Protein AF-A0A2J9IQR5-F1 (afdb_monomer_lite)

pLDDT: mean 90.31, std 11.42, range [42.44, 98.5]

Structure (mmCIF, N/CA/C/O backbone):
data_AF-A0A2J9IQR5-F1
#
_entry.id   AF-A0A2J9IQR5-F1
#
loop_
_atom_site.group_PDB
_atom_site.id
_atom_site.type_symbol
_atom_site.label_atom_id
_atom_site.label_alt_id
_atom_site.label_comp_id
_atom_site.label_asym_id
_atom_site.label_entity_id
_atom_site.label_seq_id
_atom_site.pdbx_PDB_ins_code
_atom_site.Cartn_x
_atom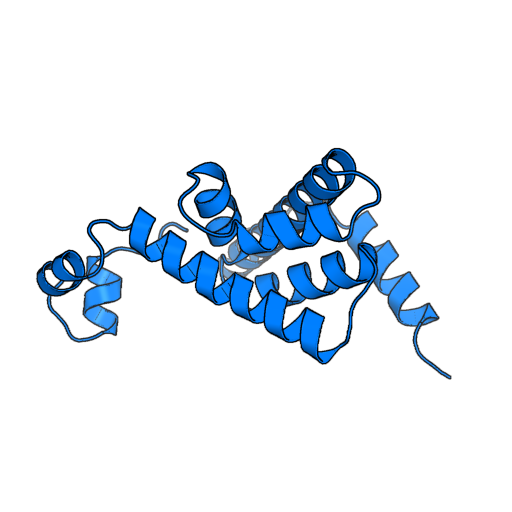_site.Cartn_y
_atom_site.Cartn_z
_atom_site.occupancy
_atom_site.B_iso_or_equiv
_atom_site.auth_seq_id
_atom_site.auth_comp_id
_atom_site.auth_asym_id
_atom_site.auth_atom_id
_atom_site.pdbx_PDB_model_num
ATOM 1 N N . MET A 1 1 ? -8.282 9.179 6.177 1.00 54.44 1 MET A N 1
ATOM 2 C CA . MET A 1 1 ? -7.584 8.787 7.434 1.00 54.44 1 MET A CA 1
ATOM 3 C C . MET A 1 1 ? -8.118 9.329 8.785 1.00 54.44 1 MET A C 1
ATOM 5 O O . MET A 1 1 ? -7.605 8.913 9.826 1.00 54.44 1 MET A O 1
ATOM 9 N N . GLY A 1 2 ? -9.115 10.228 8.847 1.00 59.41 2 GLY A N 1
ATOM 10 C CA . GLY A 1 2 ? -9.560 10.845 10.121 1.00 59.41 2 GLY A CA 1
ATOM 11 C C . GLY A 1 2 ? -10.416 9.966 11.049 1.00 59.41 2 GLY A C 1
ATOM 12 O O . GLY A 1 2 ? -10.575 10.283 12.221 1.00 59.41 2 GLY A O 1
ATOM 13 N N . ASP A 1 3 ? -10.942 8.847 10.551 1.00 67.62 3 ASP A N 1
ATOM 14 C CA . ASP A 1 3 ? -12.030 8.111 11.215 1.00 67.62 3 ASP A CA 1
ATOM 15 C C . ASP A 1 3 ? -11.551 6.871 12.018 1.00 67.62 3 ASP A C 1
ATOM 17 O O . ASP A 1 3 ? -12.338 6.147 12.630 1.00 67.62 3 ASP A O 1
ATOM 21 N N . LEU A 1 4 ? -10.240 6.594 12.039 1.00 72.38 4 LEU A N 1
ATOM 22 C CA . LEU A 1 4 ? -9.670 5.421 12.716 1.00 72.38 4 LEU A CA 1
ATOM 23 C C . LEU A 1 4 ? -9.004 5.827 14.038 1.00 72.38 4 LEU A C 1
ATOM 25 O O . LEU A 1 4 ? -7.999 6.539 14.052 1.00 72.38 4 LEU A O 1
ATOM 29 N N . SER A 1 5 ? -9.554 5.375 15.165 1.00 85.25 5 SER A N 1
ATOM 30 C CA . SER A 1 5 ? -9.011 5.598 16.513 1.00 85.25 5 SER A CA 1
ATOM 31 C C . SER A 1 5 ? -8.876 4.275 17.265 1.00 85.25 5 SER A C 1
ATOM 33 O O . SER A 1 5 ? -9.632 3.340 17.007 1.00 85.25 5 SER A O 1
ATOM 35 N N . MET A 1 6 ? -7.958 4.199 18.235 1.00 89.62 6 MET A N 1
ATOM 36 C CA . MET A 1 6 ? -7.784 2.996 19.068 1.00 89.62 6 MET A CA 1
ATOM 37 C C . MET A 1 6 ? -9.087 2.593 19.772 1.00 89.62 6 MET A C 1
ATOM 39 O O . MET A 1 6 ? -9.403 1.413 19.865 1.00 89.62 6 MET A O 1
ATOM 43 N N . ARG A 1 7 ? -9.896 3.573 20.201 1.00 86.69 7 ARG A N 1
ATOM 44 C CA . ARG A 1 7 ? -11.217 3.325 20.800 1.00 86.69 7 ARG A CA 1
ATOM 45 C C . ARG A 1 7 ? -12.193 2.699 19.809 1.00 86.69 7 ARG A C 1
ATOM 47 O O . ARG A 1 7 ? -12.908 1.775 20.178 1.00 86.69 7 ARG A O 1
ATOM 54 N N . ARG A 1 8 ? -12.219 3.178 18.562 1.00 85.06 8 ARG A N 1
ATOM 55 C CA . ARG A 1 8 ? -13.099 2.623 17.527 1.00 85.06 8 ARG A CA 1
ATOM 56 C C . ARG A 1 8 ? -12.690 1.205 17.144 1.00 85.06 8 ARG A C 1
ATOM 58 O O . ARG A 1 8 ? -13.553 0.344 17.041 1.00 85.06 8 ARG A O 1
ATOM 65 N N . VAL A 1 9 ? -11.388 0.959 16.995 1.00 84.00 9 VAL A N 1
ATOM 66 C CA . VAL A 1 9 ? -10.841 -0.385 16.747 1.00 84.00 9 VAL A CA 1
ATOM 67 C C . VAL A 1 9 ? -11.245 -1.338 17.872 1.00 84.00 9 VAL A C 1
ATOM 69 O O . VAL A 1 9 ? -11.761 -2.417 17.602 1.00 84.00 9 VAL A O 1
ATOM 72 N N . ALA A 1 10 ? -11.089 -0.918 19.129 1.00 85.50 10 ALA A N 1
ATOM 73 C CA . ALA A 1 10 ? -11.489 -1.714 20.285 1.00 85.50 10 ALA A CA 1
ATOM 74 C C . ALA A 1 10 ? -12.996 -2.013 20.286 1.00 85.50 10 ALA A C 1
ATOM 76 O O . ALA A 1 10 ? -13.394 -3.153 20.505 1.00 85.50 10 ALA A O 1
ATOM 77 N N . GLY A 1 11 ? -13.816 -1.010 19.952 1.00 86.56 11 GLY A N 1
ATOM 78 C CA . GLY A 1 11 ? -15.264 -1.156 19.819 1.00 86.56 11 GLY A CA 1
ATOM 79 C C . GLY A 1 11 ? -15.675 -2.181 18.758 1.00 86.56 11 GLY A C 1
ATOM 80 O O . GLY A 1 11 ? -16.520 -3.022 19.038 1.00 86.56 11 GLY A O 1
ATOM 81 N N . VAL A 1 12 ? -15.043 -2.169 17.577 1.00 85.56 12 VAL A N 1
ATOM 82 C CA . VAL A 1 12 ? -15.291 -3.172 16.518 1.00 85.56 12 VAL A CA 1
ATOM 83 C C . VAL A 1 12 ? -14.879 -4.577 16.965 1.00 85.56 12 VAL A C 1
ATOM 85 O O . VAL A 1 12 ? -15.543 -5.550 16.623 1.00 85.56 12 VAL A O 1
ATOM 88 N N . LEU A 1 13 ? -13.806 -4.686 17.748 1.00 85.25 13 LEU A N 1
ATOM 89 C CA . LEU A 1 13 ? -13.304 -5.958 18.269 1.00 85.25 13 LEU A CA 1
ATOM 90 C C . LEU A 1 13 ? -14.029 -6.432 19.542 1.00 85.25 13 LEU A C 1
ATOM 92 O O . LEU A 1 13 ? -13.705 -7.501 20.052 1.00 85.25 13 LEU A O 1
ATOM 96 N N . GLY A 1 14 ? -14.982 -5.658 20.075 1.00 83.25 14 GLY A N 1
ATOM 97 C CA . GLY A 1 14 ? -15.710 -5.995 21.302 1.00 83.25 14 GLY A CA 1
ATOM 98 C C . GLY A 1 14 ? -14.844 -6.012 22.569 1.00 83.25 14 GLY A C 1
ATOM 99 O O . GLY A 1 14 ? -15.223 -6.630 23.561 1.00 83.25 14 GLY A O 1
ATOM 100 N N . VAL A 1 15 ? -13.683 -5.349 22.555 1.00 90.31 15 VAL A N 1
ATOM 101 C CA . VAL A 1 15 ? -12.738 -5.302 23.684 1.00 90.31 15 VAL A CA 1
ATOM 102 C C . VAL A 1 15 ? -12.585 -3.885 24.231 1.00 90.31 15 VAL A C 1
ATOM 104 O O . VAL A 1 15 ? -12.920 -2.893 23.584 1.00 90.31 15 VAL A O 1
ATOM 107 N N . GLN A 1 16 ? -12.035 -3.766 25.440 1.00 87.06 16 GLN A N 1
ATOM 108 C CA . GLN A 1 16 ? -11.639 -2.468 25.988 1.00 87.06 16 GLN A CA 1
ATOM 109 C C . GLN A 1 16 ? -10.404 -1.929 25.257 1.00 87.06 16 GLN A C 1
ATOM 111 O O . GLN A 1 16 ? -9.498 -2.684 24.910 1.00 87.06 16 GLN A O 1
ATOM 116 N N . ALA A 1 17 ? -10.315 -0.608 25.071 1.00 84.88 17 ALA A N 1
ATOM 117 C CA . ALA A 1 17 ? -9.166 0.007 24.398 1.00 84.88 17 ALA A CA 1
ATOM 118 C C . ALA A 1 17 ? -7.833 -0.276 25.115 1.00 84.88 17 ALA A C 1
ATOM 120 O O . ALA A 1 17 ? -6.813 -0.442 24.453 1.00 84.88 17 ALA A O 1
ATOM 121 N N . SER A 1 18 ? -7.851 -0.403 26.447 1.00 87.50 18 SER A N 1
ATOM 122 C CA . SER A 1 18 ? -6.692 -0.812 27.252 1.00 87.50 18 SER A CA 1
ATOM 123 C C . SER A 1 18 ? -6.147 -2.192 26.865 1.00 87.50 18 SER A C 1
ATOM 125 O O . SER A 1 18 ? -4.938 -2.394 26.918 1.00 87.50 18 SER A O 1
ATOM 127 N N . ALA A 1 19 ? -7.002 -3.118 26.415 1.00 88.00 19 ALA A N 1
ATOM 128 C CA . ALA A 1 19 ? -6.583 -4.447 25.974 1.00 88.00 19 ALA A CA 1
ATOM 129 C C . ALA A 1 19 ? -5.726 -4.389 24.699 1.00 88.00 19 ALA A C 1
ATOM 131 O O . ALA A 1 19 ? -4.782 -5.161 24.555 1.00 88.00 19 ALA A O 1
ATOM 132 N N . LEU A 1 20 ? -5.997 -3.440 23.793 1.00 86.81 20 LEU A N 1
ATOM 133 C CA . LEU A 1 20 ? -5.210 -3.286 22.565 1.00 86.81 20 LEU A CA 1
ATOM 134 C C . LEU A 1 20 ? -3.768 -2.867 22.845 1.00 86.81 20 LEU A C 1
ATOM 136 O O . LEU A 1 20 ? -2.864 -3.321 22.146 1.00 86.81 20 LEU A O 1
ATOM 140 N N . TYR A 1 21 ? -3.543 -2.051 23.876 1.00 88.50 21 TYR A N 1
ATOM 141 C CA . TYR A 1 21 ? -2.208 -1.559 24.220 1.00 88.50 21 TYR A CA 1
ATOM 142 C C . TYR A 1 21 ? -1.244 -2.666 24.664 1.00 88.50 21 TYR A C 1
ATOM 144 O O . TYR A 1 21 ? -0.037 -2.501 24.509 1.00 88.50 21 TYR A O 1
ATOM 152 N N . TRP A 1 22 ? -1.755 -3.819 25.117 1.00 89.25 22 TRP A N 1
ATOM 153 C CA . TRP A 1 22 ? -0.931 -5.005 25.378 1.00 89.25 22 TRP A CA 1
ATOM 154 C C . TRP A 1 22 ? -0.330 -5.615 24.106 1.00 89.25 22 TRP A C 1
ATOM 156 O O . TRP A 1 22 ? 0.726 -6.238 24.162 1.00 89.25 22 TRP A O 1
ATOM 166 N N . HIS A 1 23 ? -0.981 -5.438 22.954 1.00 87.06 23 HIS A N 1
ATOM 167 C CA . HIS A 1 23 ? -0.559 -6.035 21.685 1.00 87.06 23 HIS A CA 1
ATOM 168 C C . HIS A 1 23 ? 0.077 -5.029 20.720 1.00 87.06 23 HIS A C 1
ATOM 170 O O . HIS A 1 23 ? 0.942 -5.404 19.918 1.00 87.06 23 HIS A O 1
ATOM 176 N N . VAL A 1 24 ? -0.380 -3.776 20.763 1.00 89.19 24 VAL A N 1
ATOM 177 C CA . VAL A 1 24 ? 0.060 -2.671 19.907 1.00 89.19 24 VAL A CA 1
ATOM 178 C C . VAL A 1 24 ? 0.144 -1.381 20.733 1.00 89.19 24 VAL A C 1
ATOM 180 O O . VAL A 1 24 ? -0.881 -0.845 21.149 1.00 89.19 24 VAL A O 1
ATOM 183 N N . PRO A 1 25 ? 1.351 -0.840 20.966 1.00 89.31 25 PRO A N 1
ATOM 184 C CA . PRO A 1 25 ? 1.555 0.238 21.935 1.00 89.31 25 PRO A CA 1
ATOM 185 C C . PRO A 1 25 ? 0.944 1.578 21.506 1.00 89.31 25 PRO A C 1
ATOM 187 O O . PRO A 1 25 ? 0.731 2.456 22.338 1.00 89.31 25 PRO A O 1
ATOM 190 N N . ASN A 1 26 ? 0.674 1.776 20.216 1.00 88.75 26 ASN A N 1
ATOM 191 C CA . ASN A 1 26 ? 0.071 2.997 19.697 1.00 88.75 26 ASN A CA 1
ATOM 192 C C . ASN A 1 26 ? -0.626 2.751 18.347 1.00 88.75 26 ASN A C 1
ATOM 194 O O . ASN A 1 26 ? -0.519 1.682 17.738 1.00 88.75 26 ASN A O 1
ATOM 198 N N . LYS A 1 27 ? -1.344 3.776 17.873 1.00 89.81 27 LYS A N 1
ATOM 199 C CA . LYS A 1 27 ? -2.065 3.752 16.594 1.00 89.81 27 LYS A CA 1
ATOM 200 C C . LYS A 1 27 ? -1.117 3.547 15.409 1.00 89.81 27 LYS A C 1
ATOM 202 O O . LYS A 1 27 ? -1.491 2.868 14.461 1.00 89.81 27 LYS A O 1
ATOM 207 N N . GLN A 1 28 ? 0.085 4.118 15.450 1.00 93.12 28 GLN A N 1
ATOM 208 C CA . GLN A 1 28 ? 1.055 4.045 14.358 1.00 93.12 28 GLN A CA 1
ATOM 209 C C . GLN A 1 28 ? 1.549 2.608 14.161 1.00 93.12 28 GLN A C 1
ATOM 211 O O . GLN A 1 28 ? 1.531 2.114 13.041 1.00 93.12 28 GLN A O 1
ATOM 216 N N . THR A 1 29 ? 1.877 1.893 15.238 1.00 93.00 29 THR A N 1
ATOM 217 C CA . THR A 1 29 ? 2.243 0.471 15.183 1.00 93.00 29 THR A CA 1
ATOM 218 C C . THR A 1 29 ? 1.085 -0.396 14.692 1.00 93.00 29 THR A C 1
ATOM 220 O O . THR A 1 29 ? 1.303 -1.340 13.936 1.00 93.00 29 THR A O 1
ATOM 223 N N . LEU A 1 30 ? -0.155 -0.083 15.082 1.00 92.62 30 LEU A N 1
ATOM 224 C CA . LEU A 1 30 ? -1.326 -0.773 14.539 1.00 92.62 30 LEU A CA 1
ATOM 225 C C . LEU A 1 30 ? -1.453 -0.555 13.023 1.00 92.62 30 LEU A C 1
ATOM 227 O O . LEU A 1 30 ? -1.615 -1.522 12.285 1.00 92.62 30 LEU A O 1
ATOM 231 N N . LEU A 1 31 ? -1.361 0.694 12.558 1.00 93.69 31 LEU A N 1
ATOM 232 C CA . LEU A 1 31 ? -1.439 1.028 11.133 1.00 93.69 31 LEU A CA 1
ATOM 233 C C . LEU A 1 31 ? -0.303 0.396 10.328 1.00 93.69 31 LEU A C 1
ATOM 235 O O . LEU A 1 31 ? -0.554 -0.085 9.230 1.00 93.69 31 LEU A O 1
ATOM 239 N N . ALA A 1 32 ? 0.900 0.315 10.892 1.00 95.44 32 ALA A N 1
ATOM 240 C CA . ALA A 1 32 ? 2.023 -0.370 10.268 1.00 95.44 32 ALA A CA 1
ATOM 241 C C . ALA A 1 32 ? 1.743 -1.863 10.046 1.00 95.44 32 ALA A C 1
ATOM 243 O O . ALA A 1 32 ? 1.945 -2.371 8.949 1.00 95.44 32 ALA A O 1
ATOM 244 N N . ARG A 1 33 ? 1.158 -2.554 11.035 1.00 95.56 33 ARG A N 1
ATOM 245 C CA . ARG A 1 33 ? 0.730 -3.955 10.860 1.00 95.56 33 ARG A CA 1
ATOM 246 C C . ARG A 1 33 ? -0.370 -4.108 9.809 1.00 95.56 33 ARG A C 1
ATOM 248 O O . ARG A 1 33 ? -0.410 -5.114 9.104 1.00 95.56 33 ARG A O 1
ATOM 255 N N . VAL A 1 34 ? -1.271 -3.128 9.699 1.00 95.50 34 VAL A N 1
ATOM 256 C CA . VAL A 1 34 ? -2.272 -3.096 8.621 1.00 95.50 34 VAL A CA 1
ATOM 257 C C . VAL A 1 34 ? -1.592 -2.905 7.263 1.00 95.50 34 VAL A C 1
ATOM 259 O O . VAL A 1 34 ? -1.926 -3.624 6.327 1.00 95.50 34 VAL A O 1
ATOM 262 N N . ALA A 1 35 ? -0.613 -2.003 7.160 1.00 97.38 35 ALA A N 1
ATOM 263 C CA . ALA A 1 35 ? 0.175 -1.812 5.945 1.00 97.38 35 ALA A CA 1
ATOM 264 C C . ALA A 1 35 ? 0.881 -3.109 5.530 1.00 97.38 35 ALA A C 1
ATOM 266 O O . ALA A 1 35 ? 0.735 -3.531 4.387 1.00 97.38 35 ALA A O 1
ATOM 267 N N . ASP A 1 36 ? 1.553 -3.793 6.459 1.00 98.25 36 ASP A N 1
ATOM 268 C CA . ASP A 1 36 ? 2.214 -5.075 6.184 1.00 98.25 36 ASP A CA 1
ATOM 269 C C . ASP A 1 36 ? 1.220 -6.142 5.711 1.00 98.25 36 ASP A C 1
ATOM 271 O O . ASP A 1 36 ? 1.514 -6.918 4.804 1.00 98.25 36 ASP A O 1
ATOM 275 N N . ARG A 1 37 ? 0.003 -6.160 6.271 1.00 98.06 37 ARG A N 1
ATOM 276 C CA . ARG A 1 37 ? -1.053 -7.073 5.820 1.00 98.06 37 ARG A CA 1
ATOM 277 C C . ARG A 1 37 ? -1.504 -6.778 4.388 1.00 98.06 37 ARG A C 1
ATOM 279 O O . ARG A 1 37 ? -1.709 -7.722 3.630 1.00 98.06 37 ARG A O 1
ATOM 286 N N . ILE A 1 38 ? -1.660 -5.505 4.025 1.00 98.19 38 ILE A N 1
ATOM 287 C CA . ILE A 1 38 ? -2.006 -5.092 2.656 1.00 98.19 38 ILE A CA 1
ATOM 288 C C . ILE A 1 38 ? -0.872 -5.467 1.694 1.00 98.19 38 ILE A C 1
ATOM 290 O O . ILE A 1 38 ? -1.121 -6.041 0.636 1.00 98.19 38 ILE A O 1
ATOM 294 N N . VAL A 1 39 ? 0.379 -5.209 2.078 1.00 98.44 39 VAL A N 1
ATOM 295 C CA . VAL A 1 39 ? 1.561 -5.559 1.279 1.00 98.44 39 VAL A CA 1
ATOM 296 C C . VAL A 1 39 ? 1.687 -7.073 1.085 1.00 98.44 39 VAL A C 1
ATOM 298 O O . VAL A 1 39 ? 1.984 -7.516 -0.020 1.00 98.44 39 VAL A O 1
ATOM 301 N N . ALA A 1 40 ? 1.340 -7.885 2.085 1.00 98.50 40 ALA A N 1
ATOM 302 C CA . ALA A 1 40 ? 1.300 -9.341 1.938 1.00 98.50 40 ALA A CA 1
ATOM 303 C C . ALA A 1 40 ? 0.272 -9.828 0.893 1.00 98.50 40 ALA A C 1
ATOM 305 O O . ALA A 1 40 ? 0.413 -10.921 0.337 1.00 98.50 40 ALA A O 1
ATOM 306 N N . ASP A 1 41 ? -0.782 -9.052 0.611 1.00 98.31 41 ASP A N 1
ATOM 307 C CA . ASP A 1 41 ? -1.706 -9.345 -0.490 1.00 98.31 41 ASP A CA 1
ATOM 308 C C . ASP A 1 41 ? -1.090 -8.999 -1.858 1.00 98.31 41 ASP A C 1
ATOM 310 O O . ASP A 1 41 ? -1.337 -9.720 -2.830 1.00 98.31 41 ASP A O 1
ATOM 314 N N . VAL A 1 42 ? -0.243 -7.963 -1.931 1.00 98.19 42 VAL A N 1
ATOM 315 C CA . VAL A 1 42 ? 0.555 -7.640 -3.130 1.00 98.19 42 VAL A CA 1
ATOM 316 C C . VAL A 1 42 ? 1.531 -8.775 -3.425 1.00 98.19 42 VAL A C 1
ATOM 318 O O . VAL A 1 42 ? 1.510 -9.319 -4.526 1.00 98.19 42 VAL A O 1
ATOM 321 N N . GLU A 1 43 ? 2.313 -9.207 -2.431 1.00 98.00 43 GLU A N 1
ATOM 322 C CA . GLU A 1 43 ? 3.262 -10.324 -2.561 1.00 98.00 43 GLU A CA 1
ATOM 323 C C . GLU A 1 43 ? 2.580 -11.599 -3.066 1.00 98.00 43 GLU A C 1
ATOM 325 O O . GLU A 1 43 ? 3.099 -12.300 -3.937 1.00 98.00 43 GLU A O 1
ATOM 330 N N . ARG A 1 44 ? 1.389 -11.905 -2.533 1.00 98.19 44 ARG A N 1
ATOM 331 C CA . ARG A 1 44 ? 0.611 -13.074 -2.956 1.00 98.19 44 ARG A CA 1
ATOM 332 C C . ARG A 1 44 ? 0.165 -12.961 -4.410 1.00 98.19 44 ARG A C 1
ATOM 334 O O . ARG A 1 44 ? 0.223 -13.958 -5.121 1.00 98.19 44 ARG A O 1
ATOM 341 N N . THR A 1 45 ? -0.261 -11.773 -4.831 1.00 97.44 45 THR A N 1
ATOM 342 C CA . THR A 1 45 ? -0.695 -11.498 -6.208 1.00 97.44 45 THR A CA 1
ATOM 343 C C . THR A 1 45 ? 0.478 -11.641 -7.175 1.00 97.44 45 THR A C 1
ATOM 345 O O . THR A 1 45 ? 0.396 -12.414 -8.125 1.00 97.44 45 THR A O 1
ATOM 348 N N . VAL A 1 46 ? 1.606 -10.996 -6.872 1.00 96.31 46 VAL A N 1
ATOM 349 C CA . VAL A 1 46 ? 2.840 -11.071 -7.670 1.00 96.31 46 VAL A CA 1
ATOM 350 C C . VAL A 1 46 ? 3.317 -12.513 -7.814 1.00 96.31 46 VAL A C 1
ATOM 352 O O . VAL A 1 46 ? 3.583 -12.967 -8.923 1.00 96.31 46 VAL A O 1
ATOM 355 N N . ARG A 1 47 ? 3.332 -13.285 -6.720 1.00 96.50 47 ARG A N 1
ATOM 356 C CA . ARG A 1 47 ? 3.713 -14.703 -6.759 1.00 96.50 47 ARG A CA 1
ATOM 357 C C . ARG A 1 47 ? 2.740 -15.557 -7.569 1.00 96.50 47 ARG A C 1
ATOM 359 O O . ARG A 1 47 ? 3.183 -16.424 -8.315 1.00 96.50 47 ARG A O 1
ATOM 366 N N . ALA A 1 48 ? 1.434 -15.359 -7.391 1.00 96.88 48 ALA A N 1
ATOM 367 C CA . ALA A 1 48 ? 0.410 -16.156 -8.066 1.00 96.88 48 ALA A CA 1
ATOM 368 C C . ALA A 1 48 ? 0.444 -15.967 -9.587 1.00 96.88 48 ALA A C 1
ATOM 370 O O . ALA A 1 48 ? 0.251 -16.933 -10.322 1.00 96.88 48 ALA A O 1
ATOM 371 N N . HIS A 1 49 ? 0.724 -14.746 -10.041 1.00 94.75 49 HIS A N 1
ATOM 372 C CA . HIS A 1 49 ? 0.783 -14.406 -11.460 1.00 94.75 49 HIS A CA 1
ATOM 373 C C . HIS A 1 49 ? 2.196 -14.435 -12.047 1.00 94.75 49 HIS A C 1
ATOM 375 O O . HIS A 1 49 ? 2.335 -14.271 -13.251 1.00 94.75 49 HIS A O 1
ATOM 381 N N . ARG A 1 50 ? 3.219 -14.706 -11.223 1.00 94.81 50 ARG A N 1
ATOM 382 C CA . ARG A 1 50 ? 4.635 -14.723 -11.621 1.00 94.81 50 ARG A CA 1
ATOM 383 C C . ARG A 1 50 ? 5.051 -13.428 -12.324 1.00 94.81 50 ARG A C 1
ATOM 385 O O . ARG A 1 50 ? 5.685 -13.476 -13.369 1.00 94.81 50 ARG A O 1
ATOM 392 N N . LEU A 1 51 ? 4.654 -12.295 -11.749 1.00 94.19 51 LEU A N 1
ATOM 393 C CA . LEU A 1 51 ? 4.976 -10.986 -12.311 1.00 94.19 51 LEU A CA 1
ATOM 394 C C . LEU A 1 51 ? 6.475 -10.740 -12.145 1.00 94.19 51 LEU A C 1
ATOM 396 O O . LEU A 1 51 ? 6.988 -10.824 -11.025 1.00 94.19 51 LEU A O 1
ATOM 400 N N . GLU A 1 52 ? 7.157 -10.484 -13.254 1.00 92.00 52 GLU A N 1
ATOM 401 C CA . GLU A 1 52 ? 8.621 -10.369 -13.307 1.00 92.00 52 GLU A CA 1
ATOM 402 C C . GLU A 1 52 ? 9.080 -8.980 -13.764 1.00 92.00 52 GLU A C 1
ATOM 404 O O . GLU A 1 52 ? 10.235 -8.624 -13.538 1.00 92.00 52 GLU A O 1
ATOM 409 N N . ASP A 1 53 ? 8.190 -8.172 -14.349 1.00 95.56 53 ASP A N 1
ATOM 410 C CA . ASP A 1 53 ? 8.500 -6.802 -14.743 1.00 95.56 53 ASP A CA 1
ATOM 411 C C . ASP A 1 53 ? 7.867 -5.740 -13.828 1.00 95.56 53 ASP A C 1
ATOM 413 O O . ASP A 1 53 ? 6.917 -5.961 -13.066 1.00 95.56 53 ASP A O 1
ATOM 417 N N . LEU A 1 54 ? 8.455 -4.544 -13.882 1.00 96.56 54 LEU A N 1
ATOM 418 C CA . LEU A 1 54 ? 8.109 -3.434 -13.000 1.00 96.56 54 LEU A CA 1
ATOM 419 C C . LEU A 1 54 ? 6.722 -2.849 -13.306 1.00 96.56 54 LEU A C 1
ATOM 421 O O . LEU A 1 54 ? 6.083 -2.298 -12.406 1.00 96.56 54 LEU A O 1
ATOM 425 N N . GLU A 1 55 ? 6.252 -2.940 -14.549 1.00 95.31 55 GLU A N 1
ATOM 426 C CA . GLU A 1 55 ? 4.959 -2.401 -14.977 1.00 95.31 55 GLU A CA 1
ATOM 427 C C . GLU A 1 55 ? 3.811 -3.287 -14.475 1.00 95.31 55 GLU A C 1
ATOM 429 O O . GLU A 1 55 ? 2.839 -2.786 -13.894 1.00 95.31 55 GLU A O 1
ATOM 434 N N . GLU A 1 56 ? 3.967 -4.604 -14.597 1.00 95.88 56 GLU A N 1
ATOM 435 C CA . GLU A 1 56 ? 3.078 -5.610 -14.027 1.00 95.88 56 GLU A CA 1
ATOM 436 C C . GLU A 1 56 ? 3.014 -5.500 -12.500 1.00 95.88 56 GLU A C 1
ATOM 438 O O . GLU A 1 56 ? 1.922 -5.437 -11.923 1.00 95.88 56 GLU A O 1
ATOM 443 N N . LEU A 1 57 ? 4.173 -5.398 -11.834 1.00 97.88 57 LEU A N 1
ATOM 444 C CA . LEU A 1 57 ? 4.248 -5.180 -10.387 1.00 97.88 57 LEU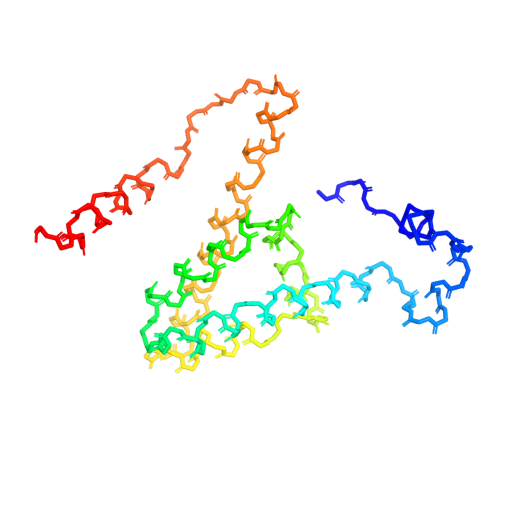 A CA 1
ATOM 445 C C . LEU A 1 57 ? 3.515 -3.897 -9.976 1.00 97.88 57 LEU A C 1
ATOM 447 O O . LEU A 1 57 ? 2.720 -3.909 -9.033 1.00 97.88 57 LEU A O 1
ATOM 451 N N . THR A 1 58 ? 3.761 -2.794 -10.687 1.00 97.50 58 THR A N 1
ATOM 452 C CA . THR A 1 58 ? 3.120 -1.498 -10.428 1.00 97.50 58 THR A CA 1
ATOM 453 C C . THR A 1 58 ? 1.602 -1.609 -10.519 1.00 97.50 58 THR A C 1
ATOM 455 O O . THR A 1 58 ? 0.892 -1.176 -9.608 1.00 97.50 58 THR A O 1
ATOM 458 N N . SER A 1 59 ? 1.108 -2.246 -11.579 1.00 95.12 59 SER A N 1
ATOM 459 C CA . SER A 1 59 ? -0.322 -2.428 -11.827 1.00 95.12 59 SER A CA 1
ATOM 460 C C . SER A 1 59 ? -0.979 -3.326 -10.777 1.00 95.12 59 SER A C 1
ATOM 462 O O . SER A 1 59 ? -2.040 -2.987 -10.244 1.00 95.12 59 SER A O 1
ATOM 464 N N . ALA A 1 60 ? -0.342 -4.443 -10.418 1.00 97.06 60 ALA A N 1
ATOM 465 C CA . ALA A 1 60 ? -0.849 -5.353 -9.396 1.00 97.06 60 ALA A CA 1
ATOM 466 C C . ALA A 1 60 ? -0.860 -4.713 -8.001 1.00 97.06 60 ALA A C 1
ATOM 468 O O . ALA A 1 60 ? -1.838 -4.853 -7.260 1.00 97.06 60 ALA A O 1
ATOM 469 N N . ALA A 1 61 ? 0.197 -3.979 -7.645 1.00 98.00 61 ALA A N 1
ATOM 470 C CA . ALA A 1 61 ? 0.270 -3.258 -6.382 1.00 98.00 61 ALA A CA 1
ATOM 471 C C . ALA A 1 61 ? -0.811 -2.169 -6.292 1.00 98.00 61 ALA A C 1
ATOM 473 O O . ALA A 1 61 ? -1.538 -2.128 -5.298 1.00 98.00 61 ALA A O 1
ATOM 474 N N . GLU A 1 62 ? -0.982 -1.345 -7.337 1.00 96.69 62 GLU A N 1
ATOM 475 C CA . GLU A 1 62 ? -2.043 -0.328 -7.391 1.00 96.69 62 GLU A CA 1
ATOM 476 C C . GLU A 1 62 ? -3.424 -0.982 -7.223 1.00 96.69 62 GLU A C 1
ATOM 478 O O . GLU A 1 62 ? -4.218 -0.552 -6.383 1.00 96.69 62 GLU A O 1
ATOM 483 N N . ALA A 1 63 ? -3.701 -2.066 -7.954 1.00 96.25 63 ALA A N 1
ATOM 484 C CA . ALA A 1 63 ? -4.974 -2.779 -7.871 1.00 96.25 63 ALA A CA 1
ATOM 485 C C . ALA A 1 63 ? -5.259 -3.318 -6.459 1.00 96.25 63 ALA A C 1
ATOM 487 O O . ALA A 1 63 ? -6.381 -3.196 -5.964 1.00 96.25 63 ALA A O 1
ATOM 488 N N . VAL A 1 64 ? -4.257 -3.886 -5.781 1.00 97.94 64 VAL A N 1
ATOM 489 C CA . VAL A 1 64 ? -4.409 -4.359 -4.398 1.00 97.94 64 VAL A CA 1
ATOM 490 C C . VAL A 1 64 ? -4.658 -3.197 -3.439 1.00 97.94 64 VAL A C 1
ATOM 492 O O . VAL A 1 64 ? -5.575 -3.290 -2.625 1.00 97.94 64 VAL A O 1
ATOM 495 N N . LEU A 1 65 ? -3.906 -2.097 -3.541 1.00 97.19 65 LEU A N 1
ATOM 496 C CA . LEU A 1 65 ? -4.090 -0.927 -2.675 1.00 97.19 65 LEU A CA 1
ATOM 497 C C . LEU A 1 65 ? -5.495 -0.333 -2.806 1.00 97.19 65 LEU A C 1
ATOM 499 O O . LEU A 1 65 ? -6.109 0.005 -1.796 1.00 97.19 65 LEU A O 1
ATOM 503 N N . LEU A 1 66 ? -6.030 -0.261 -4.027 1.00 95.56 66 LEU A N 1
ATOM 504 C CA . LEU A 1 66 ? -7.359 0.293 -4.298 1.00 95.56 66 LEU A CA 1
ATOM 505 C C . LEU A 1 66 ? -8.509 -0.553 -3.729 1.00 95.56 66 LEU A C 1
ATOM 507 O O . LEU A 1 66 ? -9.589 -0.020 -3.492 1.00 95.56 66 LEU A O 1
ATOM 511 N N . ARG A 1 67 ? -8.291 -1.844 -3.444 1.00 95.69 67 ARG A N 1
ATOM 512 C CA . ARG A 1 67 ? -9.290 -2.703 -2.775 1.00 95.69 67 ARG A CA 1
ATOM 513 C C . ARG A 1 67 ? -9.459 -2.377 -1.293 1.00 95.69 67 ARG A C 1
ATOM 515 O O . A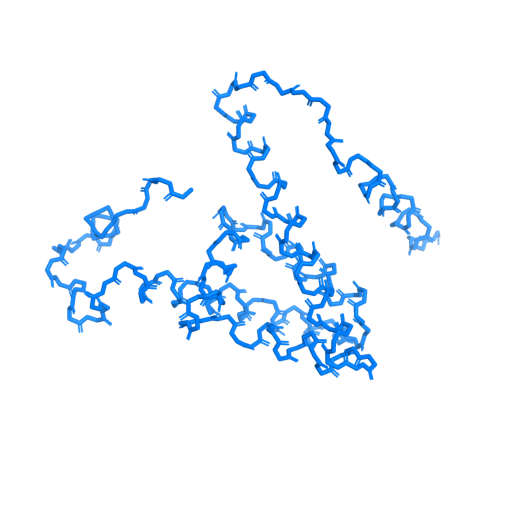RG A 1 67 ? -10.467 -2.753 -0.696 1.00 95.69 67 ARG A O 1
ATOM 522 N N . HIS A 1 68 ? -8.480 -1.704 -0.696 1.00 93.81 68 HIS A N 1
ATOM 523 C CA . HIS A 1 68 ? -8.481 -1.332 0.713 1.00 93.81 68 HIS A CA 1
ATOM 524 C C . HIS A 1 68 ? -8.733 0.165 0.836 1.00 93.81 68 HIS A C 1
ATOM 526 O O . HIS A 1 68 ? -7.931 0.969 0.370 1.00 93.81 68 HIS A O 1
ATOM 532 N N . ARG A 1 69 ? -9.829 0.563 1.488 1.00 90.12 69 ARG A N 1
ATOM 533 C CA . ARG A 1 69 ? -10.113 1.983 1.745 1.00 90.12 69 ARG A CA 1
ATOM 534 C C . ARG A 1 69 ? -8.939 2.640 2.482 1.00 90.12 69 ARG A C 1
ATOM 536 O O . ARG A 1 69 ? -8.491 2.113 3.498 1.00 90.12 69 ARG A O 1
ATOM 543 N N . ASP A 1 70 ? -8.486 3.792 1.986 1.00 90.88 70 ASP A N 1
ATOM 544 C CA . ASP A 1 70 ? -7.304 4.531 2.467 1.00 90.88 70 ASP A CA 1
ATOM 545 C C . ASP A 1 70 ? -5.999 3.687 2.447 1.00 90.88 70 ASP A C 1
ATOM 547 O O . ASP A 1 70 ? -5.031 4.008 3.138 1.00 90.88 70 ASP A O 1
ATOM 551 N N . GLY A 1 71 ? -5.956 2.584 1.688 1.00 95.06 71 GLY A N 1
ATOM 552 C CA . GLY A 1 71 ? -4.840 1.635 1.673 1.00 95.06 71 GLY A CA 1
ATOM 553 C C . GLY A 1 71 ? -3.515 2.254 1.230 1.00 95.06 71 GLY A C 1
ATOM 554 O O . GLY A 1 71 ? -2.480 1.974 1.837 1.00 95.06 71 GLY A O 1
ATOM 555 N N . ALA A 1 72 ? -3.544 3.140 0.230 1.00 96.31 72 ALA A N 1
ATOM 556 C CA . ALA A 1 72 ? -2.354 3.847 -0.235 1.00 96.31 72 ALA A CA 1
ATOM 557 C 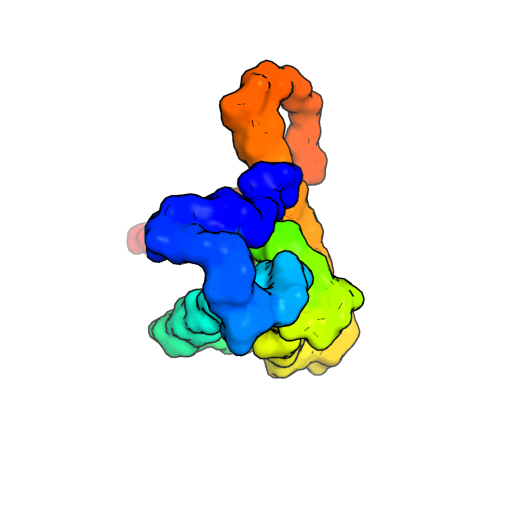C . ALA A 1 72 ? -1.786 4.770 0.855 1.00 96.31 72 ALA A C 1
ATOM 559 O O . ALA A 1 72 ? -0.591 4.717 1.135 1.00 96.31 72 ALA A O 1
ATOM 560 N N . ASP A 1 73 ? -2.641 5.536 1.540 1.00 94.31 73 ASP A N 1
ATOM 561 C CA . ASP A 1 73 ? -2.235 6.434 2.630 1.00 94.31 73 ASP A CA 1
ATOM 562 C C . ASP A 1 73 ? -1.641 5.670 3.823 1.00 94.31 73 ASP A C 1
ATOM 564 O O . ASP A 1 73 ? -0.667 6.114 4.440 1.00 94.31 73 ASP A O 1
ATOM 568 N N . VAL A 1 74 ? -2.221 4.511 4.162 1.00 95.81 74 VAL A N 1
ATOM 569 C CA . VAL A 1 74 ? -1.744 3.646 5.254 1.00 95.81 74 VAL A CA 1
ATOM 570 C C . VAL A 1 74 ? -0.352 3.098 4.949 1.00 95.81 74 VAL A C 1
ATOM 572 O O . VAL A 1 74 ? 0.530 3.163 5.812 1.00 95.81 74 VAL A O 1
ATOM 575 N N . VAL A 1 75 ? -0.133 2.599 3.731 1.00 97.88 75 VAL A N 1
ATOM 576 C CA . VAL A 1 75 ? 1.171 2.071 3.308 1.00 97.88 75 VAL A CA 1
ATOM 577 C C . VAL A 1 75 ? 2.203 3.193 3.188 1.00 97.88 75 VAL A C 1
ATOM 579 O O . VAL A 1 75 ? 3.289 3.067 3.751 1.00 97.88 75 VAL A O 1
ATOM 582 N N . LEU A 1 76 ? 1.851 4.316 2.555 1.00 96.56 76 LEU A N 1
ATOM 583 C CA . LEU A 1 76 ? 2.725 5.481 2.401 1.00 96.56 76 LEU A CA 1
ATOM 584 C C . LEU A 1 76 ? 3.197 6.022 3.759 1.00 96.56 76 LEU A C 1
ATOM 586 O O . LEU A 1 76 ? 4.391 6.229 3.961 1.00 96.56 76 LEU A O 1
ATOM 590 N N . SER A 1 77 ? 2.279 6.196 4.714 1.00 95.56 77 SER A N 1
ATOM 591 C CA . SER A 1 77 ? 2.616 6.678 6.061 1.00 95.56 77 SER A CA 1
ATOM 592 C C . SER A 1 77 ? 3.513 5.694 6.815 1.00 95.56 77 SER A C 1
ATOM 594 O O . SER A 1 77 ? 4.429 6.105 7.523 1.00 95.56 77 SER A O 1
ATOM 596 N N . SER A 1 78 ? 3.257 4.391 6.672 1.00 97.19 78 SER A N 1
ATOM 597 C CA . SER A 1 78 ? 4.035 3.349 7.355 1.00 97.19 78 SER A CA 1
ATOM 598 C C . SER A 1 78 ? 5.458 3.252 6.809 1.00 97.19 78 SER A C 1
ATOM 600 O O . SER A 1 78 ? 6.393 3.119 7.600 1.00 97.19 78 SER A O 1
ATOM 602 N N . LEU A 1 79 ? 5.620 3.403 5.489 1.00 97.31 79 LEU A N 1
ATOM 603 C CA . LEU A 1 79 ? 6.920 3.518 4.830 1.00 97.31 79 LEU A CA 1
ATOM 604 C C . LEU A 1 79 ? 7.666 4.777 5.284 1.00 97.31 79 LEU A C 1
ATOM 606 O O . LEU A 1 79 ? 8.817 4.680 5.698 1.00 97.31 79 LEU A O 1
ATOM 610 N N . ALA A 1 80 ? 7.006 5.940 5.275 1.00 96.19 80 ALA A N 1
ATOM 611 C CA . ALA A 1 80 ? 7.615 7.212 5.673 1.00 96.19 80 ALA A CA 1
ATOM 612 C C . ALA A 1 80 ? 8.100 7.218 7.134 1.00 96.19 80 ALA A C 1
ATOM 614 O O . ALA A 1 80 ? 9.117 7.829 7.451 1.00 96.19 80 ALA A O 1
ATOM 615 N N . LEU A 1 81 ? 7.385 6.525 8.025 1.00 95.88 81 LEU A N 1
ATOM 616 C CA . LEU A 1 81 ? 7.771 6.367 9.430 1.00 95.88 81 LEU A CA 1
ATOM 617 C C . LEU A 1 81 ? 8.770 5.221 9.663 1.00 95.88 81 LEU A C 1
ATOM 619 O O . LEU A 1 81 ? 9.237 5.054 10.788 1.00 95.88 81 LEU A O 1
ATOM 623 N N . GLY A 1 82 ? 9.069 4.408 8.644 1.00 96.62 82 GLY A N 1
ATOM 624 C CA . GLY A 1 82 ? 9.924 3.226 8.769 1.00 96.62 82 GLY A CA 1
ATOM 625 C C . GLY A 1 82 ? 9.332 2.121 9.650 1.00 96.62 82 GLY A C 1
ATOM 626 O O . GLY A 1 82 ? 10.074 1.323 10.217 1.00 96.62 82 GLY A O 1
ATOM 627 N N . LEU A 1 83 ? 8.005 2.083 9.810 1.00 96.25 83 LEU A N 1
ATOM 628 C CA . LEU A 1 83 ? 7.324 1.156 10.721 1.00 96.25 83 LEU A CA 1
ATOM 629 C C . LEU A 1 83 ? 6.738 -0.073 10.017 1.00 96.25 83 LEU A C 1
ATOM 631 O O . LEU A 1 83 ? 6.459 -1.059 10.694 1.00 96.25 83 LEU A O 1
ATOM 635 N N . GLY A 1 84 ? 6.540 -0.018 8.697 1.00 96.19 84 GLY A N 1
ATOM 636 C CA . GLY A 1 84 ? 5.963 -1.106 7.902 1.00 96.19 84 GLY A CA 1
ATOM 637 C C . GLY A 1 84 ? 6.040 -0.837 6.398 1.00 96.19 84 GLY A C 1
ATOM 638 O O . GLY A 1 84 ? 6.463 0.234 5.966 1.00 96.19 84 GLY A O 1
ATOM 639 N N . GLY A 1 85 ? 5.640 -1.817 5.591 1.00 95.81 85 GLY A N 1
ATOM 640 C CA . GLY A 1 85 ? 5.612 -1.730 4.127 1.00 95.81 85 GLY A CA 1
ATOM 641 C C . GLY A 1 85 ? 6.963 -1.932 3.430 1.00 95.81 85 GLY A C 1
ATOM 642 O O . GLY A 1 85 ? 7.030 -1.873 2.205 1.00 95.81 85 GLY A O 1
ATOM 643 N N . SER A 1 86 ? 8.033 -2.228 4.172 1.00 97.44 86 SER A N 1
ATOM 644 C CA . SER A 1 86 ? 9.389 -2.411 3.626 1.00 97.44 86 SER A CA 1
ATOM 645 C C . SER A 1 86 ? 9.494 -3.544 2.599 1.00 97.44 86 SER A C 1
ATOM 647 O O . SER A 1 86 ? 10.325 -3.474 1.695 1.00 97.44 86 SER A O 1
ATOM 649 N N . ALA A 1 87 ? 8.634 -4.562 2.691 1.00 98.06 87 ALA A N 1
ATOM 650 C CA . ALA A 1 87 ? 8.545 -5.619 1.687 1.00 98.06 87 ALA A CA 1
ATOM 651 C C . ALA A 1 87 ? 8.121 -5.074 0.313 1.00 98.06 87 ALA A C 1
ATOM 653 O O . ALA A 1 87 ? 8.718 -5.444 -0.692 1.00 98.06 87 ALA A O 1
ATOM 654 N N . LEU A 1 88 ? 7.182 -4.120 0.266 1.00 98.25 88 LEU A N 1
ATOM 655 C CA . LEU A 1 88 ? 6.775 -3.480 -0.986 1.00 98.25 88 LEU A CA 1
ATOM 656 C C . LEU A 1 88 ? 7.933 -2.686 -1.592 1.00 98.25 88 LEU A C 1
ATOM 658 O O . LEU A 1 88 ? 8.200 -2.796 -2.783 1.00 98.25 88 LEU A O 1
ATOM 662 N N . HIS A 1 89 ? 8.657 -1.932 -0.760 1.00 98.38 89 HIS A N 1
ATOM 663 C CA . HIS A 1 89 ? 9.859 -1.225 -1.196 1.00 98.38 89 HIS A CA 1
ATOM 664 C C . HIS A 1 89 ? 10.895 -2.177 -1.798 1.00 98.38 89 HIS A C 1
ATOM 666 O O . HIS A 1 89 ? 11.399 -1.933 -2.892 1.00 98.38 89 HIS A O 1
ATOM 672 N N . ARG A 1 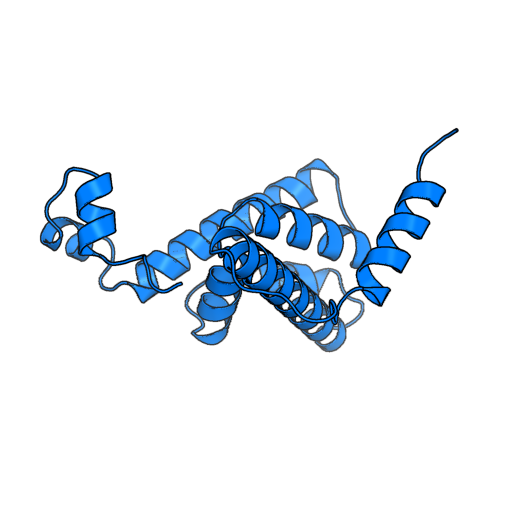90 ? 11.170 -3.289 -1.107 1.00 98.31 90 ARG A N 1
ATOM 673 C CA . ARG A 1 90 ? 12.096 -4.318 -1.579 1.00 98.31 90 ARG A CA 1
ATOM 674 C C . ARG A 1 90 ? 11.679 -4.867 -2.945 1.00 98.31 90 ARG A C 1
ATOM 676 O O . ARG A 1 90 ? 12.507 -4.875 -3.842 1.00 98.31 90 ARG A O 1
ATOM 683 N N . MET A 1 91 ? 10.409 -5.241 -3.124 1.00 98.19 91 MET A N 1
ATOM 684 C CA . MET A 1 91 ? 9.907 -5.761 -4.402 1.00 98.19 91 MET A CA 1
ATOM 685 C C . MET A 1 91 ? 10.164 -4.794 -5.563 1.00 98.19 91 MET A C 1
ATOM 687 O O . MET A 1 91 ? 10.636 -5.211 -6.615 1.00 98.19 91 MET A O 1
ATOM 691 N N . PHE A 1 92 ? 9.892 -3.500 -5.372 1.00 98.50 92 PHE A N 1
ATOM 692 C CA . PHE A 1 92 ? 10.115 -2.490 -6.410 1.00 98.50 92 PHE A CA 1
ATOM 693 C C . PHE A 1 92 ? 11.599 -2.301 -6.736 1.00 98.50 92 PHE A C 1
ATOM 695 O O . PHE A 1 92 ? 11.958 -2.221 -7.907 1.00 98.50 92 PHE A O 1
ATOM 702 N N . VAL A 1 93 ? 12.461 -2.253 -5.718 1.00 98.19 93 VAL A N 1
ATOM 703 C CA . VAL A 1 93 ? 13.915 -2.108 -5.897 1.00 98.19 93 VAL A CA 1
ATOM 704 C C . VAL A 1 93 ? 14.545 -3.348 -6.537 1.00 98.19 93 VAL A C 1
ATOM 706 O O . VAL A 1 93 ? 15.460 -3.204 -7.339 1.00 98.19 93 VAL A O 1
ATOM 709 N N . GLU A 1 94 ? 14.062 -4.548 -6.212 1.00 97.38 94 GLU A N 1
ATOM 710 C CA . GLU A 1 94 ? 14.571 -5.813 -6.765 1.00 97.38 94 GLU A CA 1
ATOM 711 C C . GLU A 1 94 ? 14.097 -6.078 -8.200 1.00 97.38 94 GLU A C 1
ATOM 713 O O . GLU A 1 94 ? 14.805 -6.733 -8.960 1.00 97.38 94 GLU A O 1
ATOM 718 N N . THR A 1 95 ? 12.917 -5.576 -8.576 1.00 97.69 95 THR A N 1
ATOM 719 C CA . THR A 1 95 ? 12.353 -5.754 -9.929 1.00 97.69 95 THR A CA 1
ATOM 720 C C . THR A 1 95 ?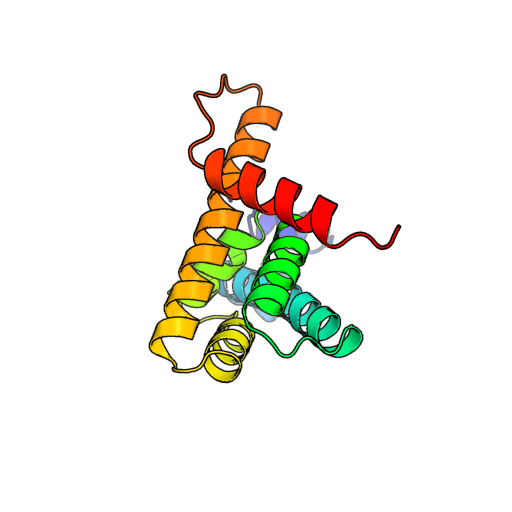 12.884 -4.710 -10.916 1.00 97.69 95 THR A C 1
ATOM 722 O O . THR A 1 95 ? 12.942 -4.947 -12.122 1.00 97.69 95 THR A O 1
ATOM 725 N N . ALA A 1 96 ? 13.253 -3.523 -10.430 1.00 97.69 96 ALA A N 1
ATOM 726 C CA . ALA A 1 96 ? 13.725 -2.435 -11.275 1.00 97.69 96 ALA A CA 1
ATOM 727 C C . ALA A 1 96 ? 15.183 -2.635 -11.747 1.00 97.69 96 ALA A C 1
ATOM 729 O O . ALA A 1 96 ? 15.970 -3.291 -11.065 1.00 97.69 96 ALA A O 1
ATOM 730 N N . PRO A 1 97 ? 15.594 -2.017 -12.876 1.00 96.75 97 PRO A N 1
ATOM 731 C CA . PRO A 1 97 ? 16.980 -2.076 -13.357 1.00 96.75 97 PRO A CA 1
ATOM 732 C C . PRO A 1 97 ? 18.008 -1.511 -12.368 1.00 96.75 97 PRO A C 1
ATOM 734 O O . PRO A 1 97 ? 19.170 -1.914 -12.372 1.00 96.75 97 PRO A O 1
ATOM 737 N N . ASP A 1 98 ? 17.586 -0.548 -11.548 1.00 97.50 98 ASP A N 1
ATOM 738 C CA . ASP A 1 98 ? 18.388 0.059 -10.496 1.00 97.50 98 ASP A CA 1
ATOM 739 C C . ASP A 1 98 ? 17.498 0.472 -9.307 1.00 97.50 98 ASP A C 1
ATOM 741 O O . ASP A 1 98 ? 16.311 0.763 -9.493 1.00 97.50 98 ASP A O 1
ATOM 745 N N . PRO A 1 99 ? 18.048 0.575 -8.083 1.00 97.38 99 PRO A N 1
ATOM 746 C CA . PRO A 1 99 ? 17.253 0.940 -6.911 1.00 97.38 99 PRO A CA 1
ATOM 747 C C . PRO A 1 99 ? 16.526 2.284 -7.038 1.00 97.38 99 PRO A C 1
ATOM 749 O O . PRO A 1 99 ? 15.376 2.406 -6.621 1.00 97.38 99 PRO A O 1
ATOM 752 N N . GLY A 1 100 ? 17.152 3.281 -7.667 1.00 98.06 100 GLY A N 1
ATOM 753 C CA . GLY A 1 100 ? 16.577 4.616 -7.802 1.00 98.06 100 GLY A CA 1
ATOM 754 C C . GLY A 1 100 ? 15.403 4.673 -8.782 1.00 98.06 100 GLY A C 1
ATOM 755 O O . GLY A 1 100 ? 14.509 5.510 -8.629 1.00 98.06 100 GLY A O 1
ATOM 756 N N . SER A 1 101 ? 15.362 3.822 -9.811 1.00 97.75 101 SER A N 1
ATOM 757 C CA . SER A 1 101 ? 14.164 3.667 -10.649 1.00 97.75 101 SER A CA 1
ATOM 758 C C . SER A 1 101 ? 13.046 2.921 -9.918 1.00 97.75 101 SER A C 1
ATOM 760 O O . SER A 1 101 ? 11.895 3.352 -10.017 1.00 97.75 101 SER A O 1
ATOM 762 N N . GLY A 1 102 ? 13.373 1.907 -9.112 1.00 98.12 102 GLY A N 1
ATOM 763 C CA . GLY A 1 102 ? 12.409 1.206 -8.255 1.00 98.12 102 GLY A CA 1
ATOM 764 C C . GLY A 1 102 ? 11.733 2.130 -7.238 1.00 98.12 102 GLY A C 1
ATOM 765 O O . GLY A 1 102 ? 10.505 2.175 -7.156 1.00 98.12 102 GLY A O 1
ATOM 766 N N . GLU A 1 103 ? 12.511 2.946 -6.524 1.00 98.12 103 GLU A N 1
ATOM 767 C CA . GLU A 1 103 ? 12.000 3.939 -5.568 1.00 98.12 103 GLU A CA 1
ATOM 768 C C . GLU A 1 103 ? 11.079 4.974 -6.233 1.00 98.12 103 GLU A C 1
ATOM 770 O O . GLU A 1 103 ? 10.014 5.300 -5.703 1.00 98.12 103 GLU A O 1
ATOM 775 N N . ARG A 1 104 ? 11.446 5.470 -7.423 1.00 98.31 104 ARG A N 1
ATOM 776 C CA . ARG A 1 104 ? 10.614 6.416 -8.186 1.00 98.31 104 ARG A CA 1
ATOM 777 C C . ARG A 1 104 ? 9.312 5.782 -8.664 1.00 98.31 104 ARG A C 1
ATOM 779 O O . ARG A 1 104 ? 8.267 6.426 -8.573 1.00 98.31 104 ARG A O 1
ATOM 786 N N . ALA A 1 105 ? 9.361 4.543 -9.149 1.00 97.94 105 ALA A N 1
ATOM 787 C CA . ALA A 1 105 ? 8.171 3.804 -9.558 1.00 97.94 105 ALA A CA 1
ATOM 788 C C . ALA A 1 105 ? 7.232 3.567 -8.366 1.00 97.94 105 ALA A C 1
ATOM 790 O O . ALA A 1 105 ? 6.038 3.851 -8.460 1.00 97.94 105 ALA A O 1
ATOM 791 N N . LEU A 1 106 ? 7.777 3.159 -7.216 1.00 98.38 106 LEU A N 1
ATOM 792 C CA . LEU A 1 106 ? 7.023 2.998 -5.975 1.00 98.38 106 LEU A CA 1
ATOM 793 C C . LEU A 1 106 ? 6.360 4.309 -5.537 1.00 98.38 106 LEU A C 1
ATOM 795 O O . LEU A 1 106 ? 5.160 4.331 -5.264 1.00 98.38 106 LEU A O 1
ATOM 799 N N . ALA A 1 107 ? 7.124 5.403 -5.477 1.00 97.75 107 ALA A N 1
ATOM 800 C CA . ALA A 1 107 ? 6.616 6.709 -5.070 1.00 97.75 107 ALA A CA 1
ATOM 801 C C . ALA A 1 107 ? 5.526 7.217 -6.026 1.00 97.75 107 ALA A C 1
ATOM 803 O O . ALA A 1 107 ? 4.487 7.708 -5.578 1.00 97.75 107 ALA A O 1
ATOM 804 N N . GLY A 1 108 ? 5.730 7.051 -7.337 1.00 96.75 108 GLY A N 1
ATOM 805 C CA . GLY A 1 108 ? 4.746 7.394 -8.360 1.00 96.75 108 GLY A CA 1
ATOM 806 C C . GLY A 1 108 ? 3.459 6.581 -8.224 1.00 96.75 108 GLY A C 1
ATOM 807 O O . GLY A 1 108 ? 2.372 7.154 -8.256 1.00 96.75 108 GLY A O 1
ATOM 808 N N . MET A 1 109 ? 3.571 5.269 -8.005 1.00 97.12 109 MET A N 1
ATOM 809 C CA . MET A 1 109 ? 2.432 4.371 -7.809 1.00 97.12 109 MET A CA 1
ATOM 810 C C . MET A 1 109 ? 1.646 4.712 -6.538 1.00 97.12 109 MET A C 1
ATOM 812 O O . MET A 1 109 ? 0.431 4.898 -6.602 1.00 97.12 109 MET A O 1
ATOM 816 N N . LEU A 1 110 ? 2.326 4.873 -5.396 1.00 97.75 110 LEU A N 1
ATOM 817 C CA . LEU A 1 110 ? 1.689 5.237 -4.126 1.00 97.75 110 LEU A CA 1
ATOM 818 C C . LEU A 1 110 ? 1.002 6.601 -4.207 1.00 97.75 110 LEU A C 1
ATOM 820 O O . LEU A 1 110 ? -0.148 6.733 -3.792 1.00 97.75 110 LEU A O 1
ATOM 824 N N . GLY A 1 111 ? 1.680 7.602 -4.776 1.00 96.12 111 GLY A N 1
ATOM 825 C CA . GLY A 1 111 ? 1.104 8.927 -4.988 1.00 96.12 111 GLY A CA 1
ATOM 826 C C . GLY A 1 111 ? -0.106 8.874 -5.919 1.00 96.12 111 GLY A C 1
ATOM 827 O O . GLY A 1 111 ? -1.127 9.512 -5.653 1.00 96.12 111 GLY A O 1
ATOM 828 N N . ALA A 1 112 ? -0.035 8.060 -6.975 1.00 94.94 112 ALA A N 1
ATOM 829 C CA . ALA A 1 112 ? -1.154 7.890 -7.880 1.00 94.94 112 ALA A CA 1
ATOM 830 C C . ALA A 1 112 ? -2.359 7.240 -7.187 1.00 94.94 112 ALA A C 1
ATOM 832 O O . ALA A 1 112 ? -3.472 7.754 -7.310 1.00 94.94 112 ALA A O 1
ATOM 833 N N . ALA A 1 113 ? -2.146 6.160 -6.436 1.00 96.00 113 ALA A N 1
ATOM 834 C CA . ALA A 1 113 ? -3.194 5.467 -5.697 1.00 96.00 113 ALA A CA 1
ATOM 835 C C . ALA A 1 113 ? -3.826 6.360 -4.612 1.00 96.00 113 ALA A C 1
ATOM 837 O O . ALA A 1 113 ? -5.051 6.399 -4.497 1.00 96.00 113 ALA A O 1
ATOM 838 N N . ALA A 1 114 ? -3.020 7.129 -3.873 1.00 94.94 114 ALA A N 1
ATOM 839 C CA . ALA A 1 114 ? -3.503 8.049 -2.843 1.00 94.94 114 ALA A CA 1
ATOM 840 C C . ALA A 1 114 ? -4.446 9.116 -3.424 1.00 94.94 114 ALA A C 1
ATOM 842 O O . ALA A 1 114 ? -5.566 9.282 -2.941 1.00 94.94 114 ALA A O 1
ATOM 843 N N . LEU A 1 115 ? -4.056 9.770 -4.525 1.00 94.75 115 LEU A N 1
ATOM 844 C CA . LEU A 1 115 ? -4.904 10.760 -5.203 1.00 94.75 115 LEU A CA 1
ATOM 845 C C . LEU A 1 115 ? -6.248 10.168 -5.654 1.00 94.75 115 LEU A C 1
ATOM 847 O O . LEU A 1 115 ? -7.289 10.814 -5.504 1.00 94.75 115 LEU A O 1
ATOM 851 N N . ARG A 1 116 ? -6.251 8.928 -6.165 1.00 93.38 116 ARG A N 1
ATOM 852 C CA . ARG A 1 116 ? -7.486 8.230 -6.560 1.00 93.38 116 ARG A CA 1
ATOM 853 C C . ARG A 1 116 ? -8.410 8.014 -5.370 1.00 93.38 116 ARG A C 1
ATOM 855 O O . ARG A 1 116 ? -9.581 8.379 -5.447 1.00 93.38 116 ARG A O 1
ATOM 862 N N . GLN A 1 117 ? -7.879 7.474 -4.277 1.00 93.56 117 GLN A N 1
ATOM 863 C CA . GLN A 1 117 ? -8.663 7.179 -3.078 1.00 93.56 117 GLN A CA 1
ATOM 864 C C . GLN A 1 117 ? -9.210 8.451 -2.428 1.00 93.56 117 GLN A C 1
ATOM 866 O O . GLN A 1 117 ? -10.381 8.492 -2.055 1.00 93.56 117 GLN A O 1
ATOM 871 N N . GLN A 1 118 ? -8.412 9.521 -2.359 1.00 92.75 118 GLN A N 1
ATOM 872 C CA . GLN A 1 118 ? -8.874 10.813 -1.851 1.00 92.75 118 GLN A CA 1
ATOM 873 C C . GLN A 1 118 ? -9.997 11.400 -2.712 1.00 92.75 118 GLN A C 1
ATOM 875 O O . GLN A 1 118 ? -10.988 11.900 -2.175 1.00 92.75 118 GLN A O 1
ATOM 880 N N . ARG A 1 119 ? -9.881 11.310 -4.044 1.00 93.44 119 ARG A N 1
ATOM 881 C CA . ARG A 1 119 ? -10.922 11.778 -4.969 1.00 93.44 119 ARG A CA 1
ATOM 882 C C . ARG A 1 119 ? -12.211 10.961 -4.843 1.00 93.44 119 ARG A C 1
ATOM 884 O O . ARG A 1 119 ? -13.289 11.546 -4.789 1.00 93.44 119 ARG A O 1
ATOM 891 N N . GLU A 1 120 ? -12.111 9.636 -4.763 1.00 91.81 120 GLU A N 1
ATOM 892 C CA . GLU A 1 120 ? -13.252 8.733 -4.545 1.00 91.81 120 GLU A CA 1
ATOM 893 C C . GLU A 1 120 ? -13.934 9.002 -3.197 1.00 91.81 120 GLU A C 1
ATOM 895 O O . GLU A 1 120 ? -15.161 9.080 -3.121 1.00 91.81 120 GLU A O 1
ATOM 900 N N . GLN A 1 121 ? -13.153 9.232 -2.140 1.00 90.19 121 GLN A N 1
ATOM 901 C CA . GLN A 1 121 ? -13.683 9.587 -0.828 1.00 90.19 121 GLN A CA 1
ATOM 902 C C . GLN A 1 121 ? -14.396 10.946 -0.839 1.00 90.19 121 GLN A C 1
ATOM 904 O O . GLN A 1 121 ? -15.477 11.066 -0.265 1.00 90.19 121 GLN A O 1
ATOM 909 N N . ALA A 1 122 ? -13.816 11.963 -1.478 1.00 92.50 122 ALA A N 1
ATOM 910 C CA . ALA A 1 122 ? -14.439 13.277 -1.602 1.00 92.50 122 ALA A CA 1
ATOM 911 C C . ALA A 1 122 ? -15.762 13.200 -2.388 1.00 92.50 122 ALA A C 1
ATOM 913 O O . ALA A 1 122 ? -16.765 13.759 -1.944 1.00 92.50 122 ALA A O 1
ATOM 914 N N . ALA A 1 123 ? -15.799 12.430 -3.484 1.00 92.81 123 ALA A N 1
ATOM 915 C CA . ALA A 1 123 ? -17.029 12.167 -4.235 1.00 92.81 123 ALA A CA 1
ATOM 916 C C . ALA A 1 123 ? -18.103 11.494 -3.367 1.00 92.81 123 ALA A C 1
ATOM 918 O O . ALA A 1 123 ? -19.255 11.918 -3.368 1.00 92.81 123 ALA A O 1
ATOM 919 N N . ALA A 1 124 ? -17.726 10.474 -2.587 1.00 90.88 124 ALA A N 1
ATOM 920 C CA . ALA A 1 124 ? -18.646 9.768 -1.694 1.00 90.88 124 ALA A CA 1
ATOM 921 C C . ALA A 1 124 ? -19.225 10.667 -0.584 1.00 90.88 124 ALA A C 1
ATOM 923 O O . ALA A 1 124 ? -20.288 10.371 -0.044 1.00 90.88 124 ALA A O 1
ATOM 924 N N . LEU A 1 125 ? -18.542 11.767 -0.252 1.00 94.06 125 LEU A N 1
ATOM 925 C CA . LEU A 1 125 ? -19.010 12.794 0.683 1.00 94.06 125 LEU A CA 1
ATOM 926 C C . LEU A 1 125 ? -19.821 13.912 0.003 1.00 94.06 125 LEU A C 1
ATOM 928 O O . LEU A 1 125 ? -20.215 14.861 0.676 1.00 94.06 125 LEU A O 1
ATOM 932 N N . GLY A 1 126 ? -20.071 13.818 -1.306 1.00 95.06 126 GLY A N 1
ATOM 933 C CA . GLY A 1 126 ? -20.829 14.814 -2.066 1.00 95.06 126 GLY A CA 1
ATOM 934 C C . GLY A 1 126 ? -20.061 16.107 -2.349 1.00 95.06 126 GLY A C 1
ATOM 935 O O . GLY A 1 126 ? -20.678 17.125 -2.649 1.00 95.06 126 GLY A O 1
ATOM 936 N N . VAL A 1 127 ? -18.729 16.093 -2.243 1.00 96.12 127 VAL A N 1
ATOM 937 C CA . VAL A 1 127 ? -17.896 17.253 -2.582 1.00 96.12 127 VAL A CA 1
ATOM 938 C C . VAL A 1 127 ? -17.909 17.457 -4.097 1.00 96.12 127 VAL A C 1
ATOM 940 O O . VAL A 1 127 ? -17.651 16.518 -4.851 1.00 96.12 127 VAL A O 1
ATOM 943 N N . GLU A 1 128 ? -18.164 18.685 -4.550 1.00 95.00 128 GLU A N 1
ATOM 944 C CA . GLU A 1 128 ? -18.040 19.045 -5.964 1.00 95.00 128 GLU A CA 1
ATOM 945 C C . GLU A 1 128 ? -16.567 18.972 -6.397 1.00 95.00 128 GLU A C 1
ATOM 947 O O . GLU A 1 128 ? -15.697 19.643 -5.837 1.00 95.00 128 GLU A O 1
ATOM 952 N N . LEU A 1 129 ? -16.271 18.114 -7.375 1.00 94.12 129 LEU A N 1
ATOM 953 C CA . LEU A 1 129 ? -14.902 17.836 -7.801 1.00 94.12 129 LEU A CA 1
ATOM 954 C C . LEU A 1 129 ? -14.524 18.633 -9.051 1.00 94.12 129 LEU A C 1
ATOM 956 O O . LEU A 1 129 ? -15.205 18.563 -10.071 1.00 94.12 129 LEU A O 1
ATOM 960 N N . GLY A 1 130 ? -13.357 19.279 -9.014 1.00 93.25 130 GLY A N 1
ATOM 961 C CA . GLY A 1 130 ? -12.713 19.845 -10.203 1.00 93.25 130 GLY A CA 1
ATOM 962 C C . GLY A 1 130 ? -12.155 18.776 -11.162 1.00 93.25 130 GLY A C 1
ATOM 963 O O . GLY A 1 130 ? -12.314 17.572 -10.913 1.00 93.25 130 GLY A O 1
ATOM 964 N N . PRO A 1 131 ? -11.466 19.184 -12.246 1.00 92.06 131 PRO A N 1
ATOM 965 C CA . PRO A 1 131 ? -10.865 18.269 -13.218 1.00 92.06 131 PRO A CA 1
ATOM 966 C C . PRO A 1 131 ? -9.981 17.197 -12.567 1.00 92.06 131 PRO A C 1
ATOM 968 O O . PRO A 1 131 ? -9.291 17.454 -11.581 1.00 92.06 131 PRO A O 1
ATOM 971 N N . ASP A 1 132 ? -10.001 15.981 -13.115 1.00 91.12 132 ASP A N 1
ATOM 972 C CA . ASP A 1 132 ? -9.132 14.900 -12.646 1.00 91.12 132 ASP A CA 1
ATOM 973 C C . ASP A 1 132 ? -7.696 15.123 -13.144 1.00 91.12 132 ASP A C 1
ATOM 975 O O . ASP A 1 132 ? -7.411 14.986 -14.336 1.00 91.12 132 ASP A O 1
ATOM 979 N N . CYS A 1 133 ? -6.776 15.443 -12.230 1.00 89.75 133 CYS A N 1
ATOM 980 C CA . CYS A 1 133 ? -5.361 15.649 -12.546 1.00 89.75 133 CYS A CA 1
ATOM 981 C C . CYS A 1 133 ? -4.667 14.378 -13.065 1.00 89.75 133 CYS A C 1
ATOM 983 O O . CYS A 1 133 ? -3.604 14.465 -13.677 1.00 89.75 133 CYS A O 1
ATOM 985 N N . GLN A 1 134 ? -5.277 13.205 -12.877 1.00 89.75 134 GLN A N 1
ATOM 986 C CA . GLN A 1 134 ? -4.773 11.922 -13.357 1.00 89.75 134 GLN A CA 1
ATOM 987 C C . GLN A 1 134 ? -5.463 11.447 -14.641 1.00 89.75 134 GLN A C 1
ATOM 989 O O . GLN A 1 134 ? -5.228 10.316 -15.074 1.00 89.75 134 GLN A O 1
ATOM 994 N N . ALA A 1 135 ? -6.291 12.282 -15.280 1.00 87.12 135 ALA A N 1
ATOM 995 C CA . ALA A 1 135 ? -7.055 11.898 -16.466 1.00 87.12 135 ALA A CA 1
ATOM 996 C C . ALA A 1 135 ? -6.177 11.311 -17.588 1.00 87.12 135 ALA A C 1
ATOM 998 O O . ALA A 1 135 ? -6.561 10.319 -18.205 1.00 87.12 135 ALA A O 1
ATOM 999 N N . HIS A 1 136 ? -4.985 11.871 -17.825 1.00 85.75 136 HIS A N 1
ATOM 1000 C CA . HIS A 1 136 ? -4.053 11.361 -18.838 1.00 85.75 136 HIS A CA 1
ATOM 1001 C C . HIS A 1 136 ? -3.532 9.959 -18.507 1.00 85.75 136 HIS A C 1
ATOM 1003 O O . HIS A 1 136 ? -3.567 9.074 -19.359 1.00 85.75 136 HIS A O 1
ATOM 1009 N N . ALA A 1 137 ? -3.113 9.735 -17.259 1.00 80.44 137 ALA A N 1
ATOM 1010 C CA . ALA A 1 137 ? -2.619 8.435 -16.813 1.00 80.44 137 ALA A CA 1
ATOM 1011 C C . ALA A 1 137 ? -3.707 7.350 -16.887 1.00 80.44 137 ALA A C 1
ATOM 1013 O O . ALA A 1 137 ? -3.422 6.205 -17.224 1.00 80.44 137 ALA A O 1
ATOM 1014 N N . ARG A 1 138 ? -4.969 7.711 -16.612 1.00 76.56 138 ARG A N 1
ATOM 1015 C CA . ARG A 1 138 ? -6.106 6.783 -16.714 1.00 76.56 138 ARG A CA 1
ATOM 1016 C C . ARG A 1 138 ? -6.418 6.400 -18.158 1.00 76.56 138 ARG A C 1
ATOM 1018 O O . ARG A 1 138 ? -6.630 5.224 -18.418 1.00 76.56 138 ARG A O 1
ATOM 1025 N N . ARG A 1 139 ? -6.415 7.369 -19.081 1.00 76.56 139 ARG A N 1
ATOM 1026 C CA . ARG A 1 139 ? -6.647 7.104 -20.512 1.00 76.56 139 ARG A CA 1
ATOM 1027 C C . ARG A 1 139 ? -5.586 6.169 -21.086 1.00 76.56 139 ARG A C 1
ATOM 1029 O O . ARG A 1 139 ? -5.943 5.160 -21.674 1.00 76.56 139 ARG A O 1
ATOM 1036 N N . GLY A 1 140 ? -4.306 6.446 -20.816 1.00 73.81 140 GLY A N 1
ATOM 1037 C CA . GLY A 1 140 ? -3.207 5.598 -21.287 1.00 73.81 140 GLY A CA 1
ATOM 1038 C C . GLY A 1 140 ? -3.331 4.141 -20.827 1.00 73.81 140 GLY A C 1
ATOM 1039 O O . GLY A 1 140 ? -3.134 3.237 -21.629 1.00 73.81 140 GLY A O 1
ATOM 1040 N N . ARG A 1 141 ? -3.743 3.906 -19.571 1.00 69.19 141 ARG A N 1
ATOM 1041 C CA . ARG A 1 141 ? -3.968 2.545 -19.053 1.00 69.19 141 ARG A CA 1
ATOM 1042 C C . ARG A 1 141 ? -5.172 1.846 -19.682 1.00 69.19 141 ARG A C 1
ATOM 1044 O O . ARG A 1 141 ? -5.084 0.654 -19.954 1.00 69.19 141 ARG A O 1
ATOM 1051 N N . SER A 1 142 ? -6.276 2.556 -19.915 1.00 63.16 142 SER A N 1
ATOM 1052 C CA . SER A 1 142 ? -7.445 1.983 -20.598 1.00 63.16 142 SER A CA 1
ATOM 1053 C C . SER A 1 142 ? -7.108 1.557 -22.028 1.00 63.16 142 SER A C 1
ATOM 1055 O O . SER A 1 142 ? -7.412 0.431 -22.410 1.00 63.16 142 SER A O 1
ATOM 1057 N N . ASP A 1 143 ? -6.409 2.413 -22.777 1.00 69.06 143 ASP A N 1
ATOM 1058 C CA . ASP A 1 143 ? -6.019 2.138 -24.164 1.00 69.06 143 ASP A CA 1
ATOM 1059 C C . ASP A 1 143 ? -5.020 0.968 -24.253 1.00 69.06 143 ASP A C 1
ATOM 1061 O O . ASP A 1 143 ? -5.035 0.188 -25.206 1.00 69.06 143 ASP A O 1
ATOM 1065 N N . GLN A 1 144 ? -4.140 0.828 -23.257 1.00 62.66 144 GLN A N 1
ATOM 1066 C CA . GLN A 1 144 ? -3.174 -0.269 -23.174 1.00 62.66 144 GLN A CA 1
ATOM 1067 C C . GLN A 1 144 ? -3.845 -1.593 -22.777 1.00 62.66 144 GLN A C 1
ATOM 1069 O O . GLN A 1 144 ? -3.536 -2.630 -23.362 1.00 62.66 144 GLN A O 1
ATOM 1074 N N . ALA A 1 145 ? -4.810 -1.559 -21.851 1.00 61.41 145 ALA A N 1
ATOM 1075 C CA . ALA A 1 145 ? -5.607 -2.725 -21.472 1.00 61.41 145 ALA A CA 1
ATOM 1076 C C . ALA A 1 145 ? -6.471 -3.242 -22.636 1.00 61.41 145 ALA A C 1
ATOM 1078 O O . ALA A 1 145 ? -6.572 -4.451 -22.833 1.00 61.41 145 ALA A O 1
ATOM 1079 N N . GLU A 1 146 ? -7.045 -2.345 -23.444 1.00 62.09 146 GLU A N 1
ATOM 1080 C CA . GLU A 1 146 ? -7.835 -2.707 -24.629 1.00 62.09 146 GLU A CA 1
ATOM 1081 C C . GLU A 1 146 ? -6.972 -3.338 -25.736 1.00 62.09 146 GLU A C 1
ATOM 1083 O O . GLU A 1 146 ? -7.417 -4.242 -26.437 1.00 62.09 146 GLU A O 1
ATOM 1088 N N . ARG A 1 147 ? -5.700 -2.934 -25.847 1.00 62.75 147 ARG A N 1
ATOM 1089 C CA . ARG A 1 147 ? -4.728 -3.531 -26.783 1.00 62.75 147 ARG A CA 1
ATOM 1090 C C . ARG A 1 147 ? -4.168 -4.880 -26.327 1.00 62.75 147 ARG A C 1
ATOM 1092 O O . ARG A 1 147 ? -3.706 -5.642 -27.171 1.00 62.75 147 ARG A O 1
ATOM 1099 N N . ALA A 1 148 ? -4.169 -5.157 -25.023 1.00 56.28 148 ALA A N 1
ATOM 1100 C CA . ALA A 1 148 ? -3.650 -6.396 -24.439 1.00 56.28 148 ALA A CA 1
ATOM 1101 C C . ALA A 1 148 ? -4.703 -7.519 -24.336 1.00 56.28 148 ALA A C 1
ATOM 1103 O O . ALA A 1 148 ? -4.356 -8.654 -24.005 1.00 56.28 148 ALA A O 1
ATOM 1104 N N . ALA A 1 149 ? -5.980 -7.233 -24.613 1.00 42.44 149 ALA A N 1
ATOM 1105 C CA . ALA A 1 149 ? -7.030 -8.244 -24.641 1.00 42.44 149 ALA A CA 1
ATOM 1106 C C . ALA A 1 149 ? -6.877 -9.153 -25.883 1.00 42.44 149 ALA A C 1
ATOM 1108 O O . ALA A 1 149 ? -6.813 -8.640 -27.002 1.00 42.44 149 ALA A O 1
ATOM 1109 N N . PRO A 1 150 ? -6.817 -10.490 -25.728 1.00 48.22 150 PRO A N 1
ATOM 1110 C CA . PRO A 1 150 ? -6.794 -11.398 -26.869 1.00 48.22 150 PRO A CA 1
ATOM 1111 C C . PRO A 1 150 ? -8.150 -11.358 -27.589 1.00 48.22 150 PRO A C 1
ATOM 1113 O O . PRO A 1 150 ? -9.195 -11.487 -26.947 1.00 48.22 150 PRO A O 1
ATOM 1116 N N . GLY A 1 151 ? -8.112 -11.146 -28.908 1.00 49.28 151 GLY A N 1
ATOM 1117 C CA . GLY A 1 151 ? -9.271 -11.260 -29.802 1.00 49.28 151 GLY A CA 1
ATOM 1118 C C . GLY A 1 151 ? -9.660 -12.701 -30.102 1.00 49.28 151 GLY A C 1
ATOM 1119 O O . GLY A 1 151 ? -8.792 -13.594 -29.962 1.00 49.28 151 GLY A O 1
#

Radius of gyration: 17.32 Å; chains: 1; bounding box: 39×36×57 Å

Sequence (151 aa):
MGDLSMRRVAGVLGVQASALYWHVPNKQTLLARVADRIVADVERTVRAHRLEDLEELTSAAEAVLLRHRDGADVVLSSLALGLGGSALHRMFVETAPDPGSGERALAGMLGAAALRQQREQAAALGVELGPDCQAHARRGRSDQAERAAPG

Secondary structure (DSSP, 8-state):
-TT--HHHHHHHTTS-HHHHHTT-SSHHHHHHHHHHHHHHHHHHHHHHHT--SHHHHHHHHHHHHHTSTTHHHHHHHHHHTTSS-HHHHHHHHHHSSSHHHHHHHHHHHHHHHHHHHHHHHHHHTTPPP---TTHHHHHHHHHHHHHHS--

Foldseek 3Di:
DPPDDLCVVCVVVVHHSVVVCVVAVGPLLVLQVVLQVLVVQLVVQCVVVVPQALVSSLVSSLVSQLVDQCSLVSNVSCVVVVNHNVSVLVVLCVSDPHSVRSVVSSVVSSVVSNLVNVVVVCVVVVHDDDDDPCVVVVVVVVVVVVVPDDD